Protein AF-A0A494G9W6-F1 (afdb_monomer)

Radius of gyration: 31.21 Å; Cα contacts (8 Å, |Δi|>4): 55; chains: 1; bounding box: 99×34×53 Å

Mean predicted aligned error: 13.08 Å

Organism: Solanum lycopersicum (NCBI:txid4081)

Nearest PDB structures (foldseek):
  7qjn-assembly1_A  TM=2.251E-01  e=8.279E+00  Candidatus Kryptobacter tengchongensis
  8cq7-assembly1_i  TM=1.734E-01  e=9.439E+00  Candida albicans

Foldseek 3Di:
DDDDDDDPVPPPPPPPPPPPPPPVVPDDDPPDCVVVLPAAADDPDADDCVLVVVQCVVFWDQDPVRDTDGPVVCCVVPPPVSVVVVVVSVVPDPRNNHGPVRSD

Solvent-accessible surface area (backbone atoms only — not comparable to full-atom values): 6898 Å² total; per-residue (Å²): 135,85,87,84,83,90,68,79,84,76,65,73,78,77,68,75,80,73,79,78,74,62,71,71,82,73,54,74,76,82,83,64,65,62,73,60,80,68,47,52,36,74,55,84,76,76,85,87,52,64,66,58,54,54,49,46,70,72,32,50,42,79,41,98,87,74,48,78,39,70,44,58,69,60,39,58,74,76,39,45,68,58,53,51,52,51,51,56,55,58,71,69,54,69,63,49,46,30,31,72,82,77,75,112

pLDDT: mean 82.15, std 20.82, range [36.47, 98.62]

Secondary structure (DSSP, 8-state):
-------GGGSSSSSSSSSSSSTTTTSPP---THHHHT------SPP--HHHHHHHHHHEEE-TTS-EEE-HHHHHHHTHHHHHHHHHHHHT--GGGS-GGG--

Structure (mmCIF, N/CA/C/O backbone):
data_AF-A0A494G9W6-F1
#
_entry.id   AF-A0A494G9W6-F1
#
loop_
_atom_site.group_PDB
_atom_site.id
_atom_site.type_symbol
_atom_site.label_atom_id
_atom_site.label_alt_id
_atom_site.label_comp_id
_atom_site.label_asym_id
_atom_site.label_entity_id
_atom_site.label_seq_id
_atom_site.pdbx_PDB_ins_code
_atom_site.Cartn_x
_atom_site.Cartn_y
_atom_site.Cartn_z
_atom_site.occupancy
_atom_site.B_iso_or_equiv
_atom_site.auth_seq_id
_atom_site.auth_comp_id
_atom_site.auth_asym_id
_atom_site.auth_atom_id
_atom_site.pdbx_PDB_model_num
ATOM 1 N N . MET A 1 1 ? 83.830 18.621 34.052 1.00 36.47 1 MET A N 1
ATOM 2 C CA . MET A 1 1 ? 83.570 19.772 33.156 1.00 36.47 1 MET A CA 1
ATOM 3 C C . MET A 1 1 ? 82.598 19.350 32.058 1.00 36.47 1 MET A C 1
ATOM 5 O O . MET A 1 1 ? 82.816 18.308 31.465 1.00 36.47 1 MET A O 1
ATOM 9 N N . LYS A 1 2 ? 81.586 20.198 31.806 1.00 39.66 2 LYS A N 1
ATOM 10 C CA . LYS A 1 2 ? 80.667 20.276 30.645 1.00 39.66 2 LYS A CA 1
ATOM 11 C C . LYS A 1 2 ? 79.582 19.190 30.440 1.00 39.66 2 LYS A C 1
ATOM 13 O O . LYS A 1 2 ? 79.818 18.131 29.880 1.00 39.66 2 LYS A O 1
ATOM 18 N N . HIS A 1 3 ? 78.347 19.563 30.802 1.00 44.81 3 HIS A N 1
ATOM 19 C CA . HIS A 1 3 ? 77.084 19.021 30.272 1.00 44.81 3 HIS A CA 1
ATOM 20 C C . HIS A 1 3 ? 76.892 19.347 28.778 1.00 44.81 3 HIS A C 1
ATOM 22 O O . HIS A 1 3 ? 77.378 20.382 28.313 1.00 44.81 3 HIS A O 1
ATOM 28 N N . PRO A 1 4 ? 76.054 18.564 28.075 1.00 50.72 4 PRO A N 1
ATOM 29 C CA . PRO A 1 4 ? 74.892 19.168 27.400 1.00 50.72 4 PRO A CA 1
ATOM 30 C C . PRO A 1 4 ? 73.628 18.291 27.558 1.00 50.72 4 PRO A C 1
ATOM 32 O O . PRO A 1 4 ? 73.592 17.139 27.151 1.00 50.72 4 PRO A O 1
ATOM 35 N N . ARG A 1 5 ? 72.632 18.709 28.350 1.00 47.94 5 ARG A N 1
ATOM 36 C CA . ARG A 1 5 ? 71.421 19.477 27.969 1.00 47.94 5 ARG A CA 1
ATOM 37 C C . ARG A 1 5 ? 70.587 18.907 26.802 1.00 47.94 5 ARG A C 1
ATOM 39 O O . ARG A 1 5 ? 70.857 19.165 25.638 1.00 47.94 5 ARG A O 1
ATOM 46 N N . SER A 1 6 ? 69.473 18.278 27.198 1.00 52.44 6 SER A N 1
ATOM 47 C CA . SER A 1 6 ? 68.096 18.579 26.762 1.00 52.44 6 SER A CA 1
ATOM 48 C C . SER A 1 6 ? 67.836 18.680 25.252 1.00 52.44 6 SER A C 1
ATOM 50 O O . SER A 1 6 ? 67.795 19.777 24.701 1.00 52.44 6 SER A O 1
ATOM 52 N N . ARG A 1 7 ? 67.523 17.546 24.610 1.00 47.53 7 ARG A N 1
ATOM 53 C CA . ARG A 1 7 ? 66.887 17.510 23.273 1.00 47.53 7 ARG A CA 1
ATOM 54 C C . ARG A 1 7 ? 65.546 16.768 23.225 1.00 47.53 7 ARG A C 1
ATOM 56 O O . ARG A 1 7 ? 64.850 16.837 22.223 1.00 47.53 7 ARG A O 1
ATOM 63 N N . HIS A 1 8 ? 65.129 16.113 24.308 1.00 40.16 8 HIS A N 1
ATOM 64 C CA . HIS A 1 8 ? 63.944 15.244 24.276 1.00 40.16 8 HIS A CA 1
ATOM 65 C C . HIS A 1 8 ? 62.600 15.986 24.314 1.00 40.16 8 HIS A C 1
ATOM 67 O O . HIS A 1 8 ? 61.573 15.384 24.027 1.00 40.16 8 HIS A O 1
ATOM 73 N N . LYS A 1 9 ? 62.583 17.290 24.629 1.00 46.56 9 LYS A N 1
ATOM 74 C CA . LYS A 1 9 ? 61.332 18.066 24.696 1.00 46.56 9 LYS A CA 1
ATOM 75 C C . LYS A 1 9 ? 60.845 18.595 23.340 1.00 46.56 9 LYS A C 1
ATOM 77 O O . LYS A 1 9 ? 59.725 19.083 23.273 1.00 46.56 9 LYS A O 1
ATOM 82 N N . LEU A 1 10 ? 61.645 18.485 22.273 1.00 40.34 10 LEU A N 1
ATOM 83 C CA . LEU A 1 10 ? 61.312 19.047 20.955 1.00 40.34 10 LEU A CA 1
ATOM 84 C C . LEU A 1 10 ? 60.831 18.013 19.921 1.00 40.34 10 LEU A C 1
ATOM 86 O O . LEU A 1 10 ? 60.662 18.362 18.763 1.00 40.34 10 LEU A O 1
ATOM 90 N N . ASN A 1 11 ? 60.592 16.758 20.310 1.00 37.38 11 ASN A N 1
ATOM 91 C CA . ASN A 1 11 ? 60.057 15.747 19.383 1.00 37.38 11 ASN A CA 1
ATOM 92 C C . ASN A 1 11 ? 58.567 15.447 19.611 1.00 37.38 11 ASN A C 1
ATOM 94 O O . ASN A 1 11 ? 57.989 14.645 18.886 1.00 37.38 11 ASN A O 1
ATOM 98 N N . LEU A 1 12 ? 57.927 16.096 20.592 1.00 46.00 12 LEU A N 1
ATOM 99 C CA . LEU A 1 12 ? 56.535 15.808 20.956 1.00 46.00 12 LEU A CA 1
ATOM 100 C C . LEU A 1 12 ? 55.498 16.649 20.190 1.00 46.00 12 LEU A C 1
ATOM 102 O O . LEU A 1 12 ? 54.306 16.406 20.323 1.00 46.00 12 LEU A O 1
ATOM 106 N N . ALA A 1 13 ? 55.920 17.625 19.381 1.00 45.44 13 ALA A N 1
ATOM 107 C CA . ALA A 1 13 ? 54.992 18.506 18.663 1.00 45.44 13 ALA A CA 1
ATOM 108 C C . ALA A 1 13 ? 54.707 18.081 17.208 1.00 45.44 13 ALA A C 1
ATOM 110 O O . ALA A 1 13 ? 53.772 18.598 16.607 1.00 45.44 13 ALA A O 1
ATOM 111 N N . LEU A 1 14 ? 55.468 17.137 16.637 1.00 47.06 14 LEU A N 1
ATOM 112 C CA . LEU A 1 14 ? 55.342 16.744 15.222 1.00 47.06 14 LEU A CA 1
ATOM 113 C C . LEU A 1 14 ? 54.821 15.312 15.009 1.00 47.06 14 LEU A C 1
ATOM 115 O O . LEU A 1 14 ? 54.838 14.812 13.891 1.00 47.06 14 LEU A O 1
ATOM 119 N N . ALA A 1 15 ? 54.360 14.636 16.062 1.00 45.59 15 ALA A N 1
ATOM 120 C CA . ALA A 1 15 ? 53.728 13.317 15.942 1.00 45.59 15 ALA A CA 1
ATOM 121 C C . ALA A 1 15 ? 52.191 13.397 15.875 1.00 45.59 15 ALA A C 1
ATOM 123 O O . ALA A 1 15 ? 51.537 12.435 15.484 1.00 45.59 15 ALA A O 1
ATOM 124 N N . THR A 1 16 ? 51.599 14.543 16.221 1.00 46.19 16 THR A N 1
ATOM 125 C CA . THR A 1 16 ? 50.144 14.661 16.423 1.00 46.19 16 THR A CA 1
ATOM 126 C C . THR A 1 16 ? 49.373 15.102 15.173 1.00 46.19 16 THR A C 1
ATOM 128 O O . THR A 1 16 ? 48.154 14.996 15.151 1.00 46.19 16 THR A O 1
ATOM 131 N N . ALA A 1 17 ? 50.049 15.571 14.118 1.00 47.41 17 ALA A N 1
ATOM 132 C CA . ALA A 1 17 ? 49.388 16.126 12.927 1.00 47.41 17 ALA A CA 1
ATOM 133 C C . ALA A 1 17 ? 49.203 15.132 11.761 1.00 47.41 17 ALA A C 1
ATOM 135 O O . ALA A 1 17 ? 48.517 15.452 10.797 1.00 47.41 17 ALA A O 1
ATOM 136 N N . VAL A 1 18 ? 49.793 13.932 11.821 1.00 49.78 18 VAL A N 1
ATOM 137 C CA . VAL A 1 18 ? 49.793 12.982 10.686 1.00 49.78 18 VAL A CA 1
ATOM 138 C C . VAL A 1 18 ? 48.701 11.905 10.806 1.00 49.78 18 VAL A C 1
ATOM 140 O O . VAL A 1 18 ? 48.353 11.267 9.817 1.00 49.78 18 VAL A O 1
ATOM 143 N N . LEU A 1 19 ? 48.094 11.718 11.984 1.00 49.50 19 LEU A N 1
ATOM 144 C CA . LEU A 1 19 ? 47.220 10.563 12.241 1.00 49.50 19 LEU A CA 1
ATOM 145 C C . LEU A 1 19 ? 45.725 10.773 11.923 1.00 49.50 19 LEU A C 1
ATOM 147 O O . LEU A 1 19 ? 44.941 9.848 12.102 1.00 49.50 19 LEU A O 1
ATOM 151 N N . THR A 1 20 ? 45.291 11.944 11.450 1.00 52.91 20 THR A N 1
ATOM 152 C CA . THR A 1 20 ? 43.850 12.221 11.260 1.00 52.91 20 THR A CA 1
ATOM 153 C C . THR A 1 20 ? 43.370 12.247 9.806 1.00 52.91 20 THR A C 1
ATOM 155 O O . THR A 1 20 ? 42.162 12.231 9.591 1.00 52.91 20 THR A O 1
ATOM 158 N N . LEU A 1 21 ? 44.256 12.232 8.800 1.00 53.28 21 LEU A N 1
ATOM 159 C CA . LEU A 1 21 ? 43.854 12.353 7.383 1.00 53.28 21 LEU A CA 1
ATOM 160 C C . LEU A 1 21 ? 43.710 11.031 6.606 1.00 53.28 21 LEU A C 1
ATOM 162 O O . LEU A 1 21 ? 43.232 11.047 5.476 1.00 53.28 21 LEU A O 1
ATOM 166 N N . ILE A 1 22 ? 44.086 9.884 7.175 1.00 55.66 22 ILE A N 1
ATOM 167 C CA . ILE A 1 22 ? 44.126 8.617 6.422 1.00 55.66 22 ILE A CA 1
ATOM 168 C C . ILE A 1 22 ? 42.765 7.890 6.256 1.00 55.66 22 ILE A C 1
ATOM 170 O O . ILE A 1 22 ? 42.618 7.196 5.249 1.00 55.66 22 ILE A O 1
ATOM 174 N N . PRO A 1 23 ? 41.727 8.013 7.116 1.00 57.25 23 PRO A N 1
ATOM 175 C CA . PRO A 1 23 ? 40.574 7.113 6.990 1.00 57.25 23 PRO A CA 1
ATOM 176 C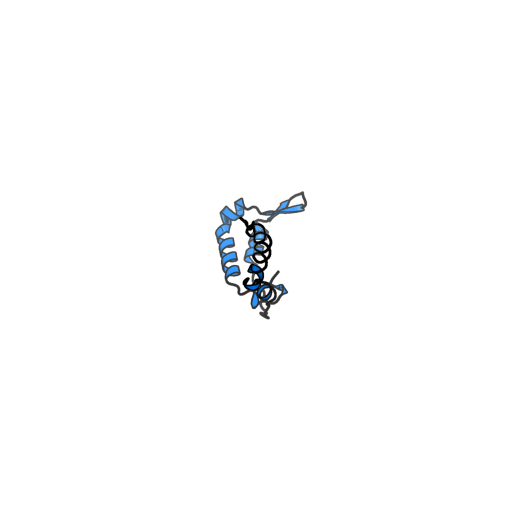 C . PRO A 1 23 ? 39.680 7.391 5.765 1.00 57.25 23 PRO A C 1
ATOM 178 O O . PRO A 1 23 ? 38.909 6.518 5.379 1.00 57.25 23 PRO A O 1
ATOM 181 N N . ALA A 1 24 ? 39.789 8.558 5.118 1.00 59.59 24 ALA A N 1
ATOM 182 C CA . ALA A 1 24 ? 38.938 8.915 3.977 1.00 59.59 24 ALA A CA 1
ATOM 183 C C . ALA A 1 24 ? 39.333 8.221 2.657 1.00 59.59 24 ALA A C 1
ATOM 185 O O . ALA A 1 24 ? 38.477 8.011 1.805 1.00 59.59 24 ALA A O 1
ATOM 186 N N . ALA A 1 25 ? 40.604 7.838 2.484 1.00 63.62 25 ALA A N 1
ATOM 187 C CA . ALA A 1 25 ? 41.086 7.224 1.240 1.00 63.62 25 ALA A CA 1
ATOM 188 C C . ALA A 1 25 ? 40.765 5.720 1.131 1.00 63.62 25 ALA A C 1
ATOM 190 O O . ALA A 1 25 ? 40.847 5.153 0.045 1.00 63.62 25 ALA A O 1
ATOM 191 N N . CYS A 1 26 ? 40.396 5.081 2.247 1.00 68.06 26 CYS A N 1
ATOM 192 C CA . CYS A 1 26 ? 40.081 3.650 2.319 1.00 68.06 26 CYS A CA 1
ATOM 193 C C . CYS A 1 26 ? 38.582 3.368 2.514 1.00 68.06 26 CYS A C 1
ATOM 195 O O . CYS A 1 26 ? 38.198 2.207 2.657 1.00 68.06 26 CYS A O 1
ATOM 197 N N . ALA A 1 27 ? 37.734 4.401 2.552 1.00 69.81 27 ALA A N 1
ATOM 198 C CA . ALA A 1 27 ? 36.293 4.210 2.603 1.00 69.81 27 ALA A CA 1
ATOM 199 C C . ALA A 1 27 ? 35.805 3.755 1.215 1.00 69.81 27 ALA A C 1
ATOM 201 O O . ALA A 1 27 ? 36.071 4.454 0.232 1.00 69.81 27 ALA A O 1
ATOM 202 N N . PRO A 1 28 ? 35.110 2.608 1.093 1.00 71.00 28 PRO A N 1
ATOM 203 C CA . PRO A 1 28 ? 34.445 2.269 -0.158 1.00 71.00 28 PRO A CA 1
ATOM 204 C C . PRO A 1 28 ? 33.490 3.407 -0.524 1.00 71.00 28 PRO A C 1
ATOM 206 O O . PRO A 1 28 ? 32.869 4.007 0.358 1.00 71.00 28 PRO A O 1
ATOM 209 N N . THR A 1 29 ? 33.375 3.722 -1.817 1.00 71.94 29 THR A N 1
ATOM 210 C CA . THR A 1 29 ? 32.346 4.654 -2.285 1.00 71.94 29 THR A CA 1
ATOM 211 C C . THR A 1 29 ? 31.011 4.169 -1.737 1.00 71.94 29 THR A C 1
ATOM 213 O O . THR A 1 29 ? 30.676 2.998 -1.919 1.00 71.94 29 THR A O 1
ATOM 216 N N . ALA A 1 30 ? 30.288 5.034 -1.021 1.00 71.69 30 ALA A N 1
ATOM 217 C CA . ALA A 1 30 ? 28.969 4.689 -0.518 1.00 71.69 30 ALA A CA 1
ATOM 218 C C . ALA A 1 30 ? 28.123 4.254 -1.717 1.00 71.69 30 ALA A C 1
ATOM 220 O O . ALA A 1 30 ? 27.819 5.059 -2.596 1.00 71.69 30 ALA A O 1
ATOM 221 N N . GLN A 1 31 ? 27.825 2.960 -1.791 1.00 69.31 31 GLN A N 1
ATOM 222 C CA . GLN A 1 31 ? 26.955 2.427 -2.817 1.00 69.31 31 GLN A CA 1
ATOM 223 C C . GLN A 1 31 ? 25.545 2.726 -2.342 1.00 69.31 31 GLN A C 1
ATOM 225 O O . GLN A 1 31 ? 24.989 2.035 -1.491 1.00 69.31 31 GLN A O 1
ATOM 230 N N . THR A 1 32 ? 25.036 3.865 -2.785 1.00 72.31 32 THR A N 1
ATOM 231 C CA . THR A 1 32 ? 23.699 4.296 -2.435 1.00 72.31 32 THR A CA 1
ATOM 232 C C . THR A 1 32 ? 22.701 3.594 -3.357 1.00 72.31 32 THR A C 1
ATOM 234 O O . THR A 1 32 ? 23.037 3.178 -4.472 1.00 72.31 32 THR A O 1
ATOM 237 N N . ALA A 1 33 ? 21.477 3.382 -2.877 1.00 75.69 33 ALA A N 1
ATOM 238 C CA . ALA A 1 33 ? 20.471 2.650 -3.639 1.00 75.69 33 ALA A CA 1
ATOM 239 C C . ALA A 1 33 ? 19.970 3.460 -4.857 1.00 75.69 33 ALA A C 1
ATOM 241 O O . ALA A 1 33 ? 19.175 2.964 -5.645 1.00 75.69 33 ALA A O 1
ATOM 242 N N . GLU A 1 34 ? 20.413 4.704 -5.035 1.00 79.06 34 GLU A N 1
ATOM 243 C CA . GLU A 1 34 ? 19.935 5.681 -6.015 1.00 79.06 34 GLU A CA 1
ATOM 244 C C . GLU A 1 34 ? 19.902 5.135 -7.447 1.00 79.06 34 GLU A C 1
ATOM 246 O O . GLU A 1 34 ? 18.969 5.432 -8.196 1.00 79.06 34 GLU A O 1
ATOM 251 N N . ALA A 1 35 ? 20.874 4.300 -7.827 1.00 81.19 35 ALA A N 1
ATOM 252 C CA . ALA A 1 35 ? 20.889 3.644 -9.135 1.00 81.19 35 ALA A CA 1
ATOM 253 C C . ALA A 1 35 ? 19.743 2.625 -9.315 1.00 81.19 35 ALA A C 1
ATOM 255 O O . ALA A 1 35 ? 1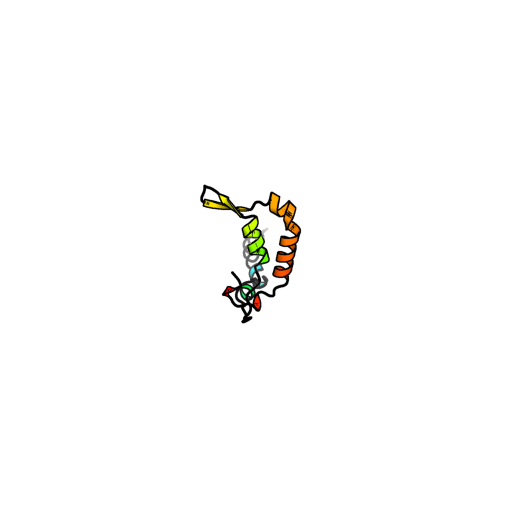9.289 2.395 -10.435 1.00 81.19 35 ALA A O 1
ATOM 256 N N . GLU A 1 36 ? 19.265 2.013 -8.232 1.00 80.75 36 GLU A N 1
ATOM 257 C CA . GLU A 1 36 ? 18.108 1.112 -8.226 1.00 80.75 36 GLU A CA 1
ATOM 258 C C . GLU A 1 36 ? 16.789 1.893 -8.161 1.00 80.75 36 GLU A C 1
ATOM 260 O O . GLU A 1 36 ? 15.895 1.624 -8.957 1.00 80.75 36 GLU A O 1
ATOM 265 N N . TRP A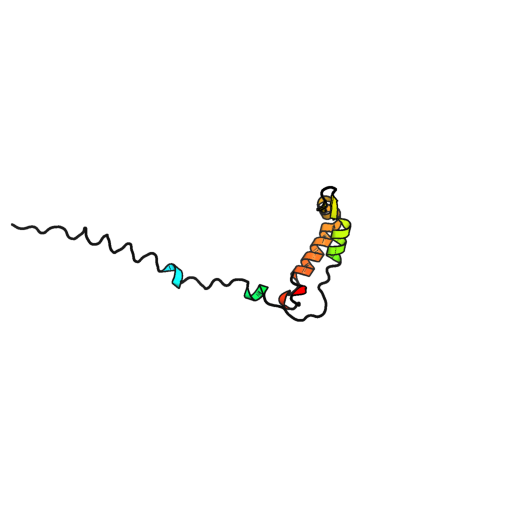 1 37 ? 16.696 2.939 -7.328 1.00 81.81 37 TRP A N 1
ATOM 266 C CA . TRP A 1 37 ? 15.503 3.807 -7.209 1.00 81.81 37 TRP A CA 1
ATOM 267 C C . TRP A 1 37 ? 15.195 4.642 -8.467 1.00 81.81 37 TRP A C 1
ATOM 269 O O . TRP A 1 37 ? 14.143 5.280 -8.579 1.00 81.81 37 TRP A O 1
ATOM 279 N N . THR A 1 38 ? 16.125 4.695 -9.419 1.00 88.00 38 THR A N 1
ATOM 280 C CA . THR A 1 38 ? 15.954 5.384 -10.708 1.00 88.00 38 THR A CA 1
ATOM 281 C C . THR A 1 38 ? 15.664 4.428 -11.863 1.00 88.00 38 THR A C 1
ATOM 283 O O . THR A 1 38 ? 15.263 4.886 -12.935 1.00 88.00 38 THR A O 1
ATOM 286 N N . ARG A 1 39 ? 15.802 3.111 -11.659 1.00 92.69 39 ARG A N 1
ATOM 287 C CA . ARG A 1 39 ? 15.554 2.109 -12.697 1.00 92.69 39 ARG A CA 1
ATOM 288 C C . ARG A 1 39 ? 14.056 1.918 -12.911 1.00 92.69 39 ARG A C 1
ATOM 290 O O . ARG A 1 39 ? 13.312 1.722 -11.959 1.00 92.69 39 ARG A O 1
ATOM 297 N N . SER A 1 40 ? 13.632 1.933 -14.169 1.00 95.19 40 SER A N 1
ATOM 298 C CA . SER A 1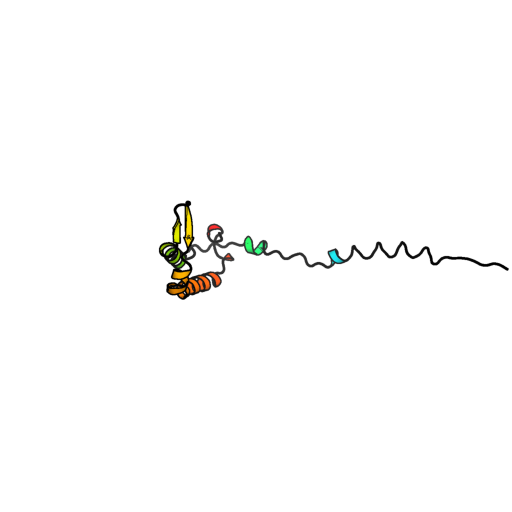 40 ? 12.260 1.623 -14.578 1.00 95.19 40 SER A CA 1
ATOM 299 C C . SER A 1 40 ? 12.269 0.875 -15.906 1.00 95.19 40 SER A C 1
ATOM 301 O O . SER A 1 40 ? 13.222 0.996 -16.683 1.00 95.19 40 SER A O 1
ATOM 303 N N . GLY A 1 41 ? 11.220 0.093 -16.138 1.00 95.56 41 GLY A N 1
ATOM 304 C CA . GLY A 1 41 ? 11.020 -0.688 -17.350 1.00 95.56 41 GLY A CA 1
ATOM 305 C C . GLY A 1 41 ? 9.784 -0.230 -18.117 1.00 95.56 41 GLY A C 1
ATOM 306 O O . GLY A 1 41 ? 9.368 0.925 -18.028 1.00 95.56 41 GLY A O 1
ATOM 307 N N . ASN A 1 42 ? 9.222 -1.131 -18.919 1.00 96.50 42 ASN A N 1
ATOM 308 C CA . ASN A 1 42 ? 8.152 -0.828 -19.870 1.00 96.50 42 ASN A CA 1
ATOM 309 C C . ASN A 1 42 ? 7.020 -1.867 -19.871 1.00 96.50 42 ASN A C 1
ATOM 311 O O . ASN A 1 42 ? 6.305 -1.977 -20.869 1.00 96.50 42 ASN A O 1
ATOM 315 N N . PHE A 1 43 ? 6.861 -2.636 -18.788 1.00 96.81 43 PHE A N 1
ATOM 316 C CA . PHE A 1 43 ? 5.699 -3.513 -18.641 1.00 96.81 43 PHE A CA 1
ATOM 317 C C . PHE A 1 43 ? 4.409 -2.705 -18.817 1.00 96.81 43 PHE A C 1
ATOM 319 O O . PHE A 1 43 ? 4.239 -1.646 -18.219 1.00 96.81 43 PHE A O 1
ATOM 326 N N . ALA A 1 44 ? 3.536 -3.194 -19.700 1.00 92.56 44 ALA A N 1
ATOM 327 C CA . ALA A 1 44 ? 2.313 -2.492 -20.081 1.00 92.56 44 ALA A CA 1
ATOM 328 C C . ALA A 1 44 ? 1.166 -2.725 -19.089 1.00 92.56 44 ALA A C 1
ATOM 330 O O . ALA A 1 44 ? 0.299 -1.867 -18.945 1.00 92.56 44 ALA A O 1
ATOM 331 N N . GLU A 1 45 ? 1.161 -3.882 -18.425 1.00 94.00 45 GLU A N 1
ATOM 332 C CA . GLU A 1 45 ? 0.132 -4.229 -17.450 1.00 94.00 45 GLU A CA 1
ATOM 333 C C . GLU A 1 45 ? 0.425 -3.551 -16.103 1.00 94.00 45 GLU A C 1
ATOM 335 O O . GLU A 1 45 ? 1.549 -3.673 -15.601 1.00 94.00 45 GLU A O 1
ATOM 340 N N . PRO A 1 46 ? -0.558 -2.854 -15.507 1.00 94.50 46 PRO A N 1
ATOM 341 C CA . PRO A 1 46 ? -0.395 -2.214 -14.208 1.00 94.50 46 PRO A CA 1
ATOM 342 C C . PRO A 1 46 ? -0.341 -3.248 -13.081 1.00 94.50 46 PRO A C 1
ATOM 344 O O . PRO A 1 46 ? -0.824 -4.380 -13.211 1.00 94.50 46 PRO A O 1
ATOM 347 N N . ILE A 1 47 ? 0.206 -2.845 -11.936 1.00 96.06 47 ILE A N 1
ATOM 348 C CA . ILE A 1 47 ? 0.226 -3.691 -10.746 1.00 96.06 47 ILE A CA 1
ATOM 349 C C . ILE A 1 47 ? -1.205 -3.836 -10.203 1.00 96.06 47 ILE A C 1
ATOM 351 O O . ILE A 1 47 ? -1.931 -2.865 -9.989 1.00 96.06 47 ILE A O 1
ATOM 355 N N . ASP A 1 48 ? -1.639 -5.076 -9.958 1.00 94.94 48 ASP A N 1
ATOM 356 C CA . ASP A 1 48 ? -2.979 -5.346 -9.430 1.00 94.94 48 ASP A CA 1
ATOM 357 C C . ASP A 1 48 ? -3.076 -5.033 -7.926 1.00 94.94 48 ASP A C 1
ATOM 359 O O . ASP A 1 48 ? -2.703 -5.839 -7.066 1.00 94.94 48 ASP A O 1
ATOM 363 N N . HIS A 1 49 ? -3.652 -3.873 -7.609 1.00 97.00 49 HIS A N 1
ATOM 364 C CA . HIS A 1 49 ? -3.898 -3.418 -6.240 1.00 97.00 49 HIS A CA 1
ATOM 365 C C . HIS A 1 49 ? -5.311 -3.712 -5.709 1.00 97.00 49 HIS A C 1
ATOM 367 O O . HIS A 1 49 ? -5.634 -3.330 -4.582 1.00 97.00 49 HIS A O 1
ATOM 373 N N . ARG A 1 50 ? -6.154 -4.471 -6.427 1.00 97.69 50 ARG A N 1
ATOM 374 C CA . ARG A 1 50 ? -7.573 -4.667 -6.050 1.00 97.69 50 ARG A CA 1
ATOM 375 C C . ARG A 1 50 ? -7.772 -5.252 -4.649 1.00 97.69 50 ARG A C 1
ATOM 377 O O . ARG A 1 50 ? -8.758 -4.944 -3.981 1.00 97.69 50 ARG A O 1
ATOM 384 N N . ILE A 1 51 ? -6.853 -6.105 -4.180 1.00 98.06 51 ILE A N 1
ATOM 385 C CA . ILE A 1 51 ? -6.914 -6.657 -2.813 1.00 98.06 51 ILE A CA 1
ATOM 386 C C . ILE A 1 51 ? -6.737 -5.543 -1.776 1.00 98.06 51 ILE A C 1
ATOM 388 O O . ILE A 1 51 ? -7.466 -5.504 -0.785 1.00 98.06 51 ILE A O 1
ATOM 392 N N . TRP A 1 52 ? -5.779 -4.646 -2.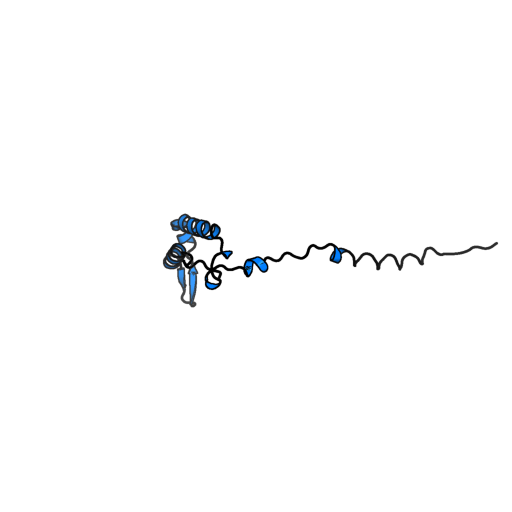002 1.00 97.94 52 TRP A N 1
ATOM 393 C CA . TRP A 1 52 ? -5.524 -3.509 -1.127 1.00 97.94 52 TRP A CA 1
ATOM 394 C C . TRP A 1 52 ? -6.706 -2.541 -1.113 1.00 97.94 52 TRP A C 1
ATOM 396 O O . TRP A 1 52 ? -7.195 -2.204 -0.034 1.00 97.94 52 TRP A O 1
ATOM 406 N N . ASP A 1 53 ? -7.252 -2.208 -2.281 1.00 98.12 53 ASP A N 1
ATOM 407 C CA . ASP A 1 53 ? -8.431 -1.342 -2.399 1.00 98.12 53 ASP A CA 1
ATOM 408 C C . ASP A 1 53 ? -9.646 -1.919 -1.665 1.00 98.12 53 ASP A C 1
ATOM 410 O O . ASP A 1 53 ? -10.372 -1.204 -0.967 1.00 98.12 53 ASP A O 1
ATOM 414 N N . GLY A 1 54 ? -9.846 -3.236 -1.758 1.00 98.44 54 GLY A N 1
ATOM 415 C CA . GLY A 1 54 ? -10.899 -3.936 -1.028 1.00 98.44 54 GLY A CA 1
ATOM 416 C C . GLY A 1 54 ? -10.721 -3.858 0.491 1.00 98.44 54 GLY A C 1
ATOM 417 O O . GLY A 1 54 ? -11.694 -3.639 1.219 1.00 98.44 54 GLY A O 1
ATOM 418 N N . LEU A 1 55 ? -9.483 -3.990 0.983 1.00 98.50 55 LEU A N 1
ATOM 419 C CA . LEU A 1 55 ? -9.170 -3.827 2.406 1.00 98.50 55 LEU A CA 1
ATOM 420 C C . LEU A 1 55 ? -9.410 -2.386 2.866 1.00 98.50 55 LEU A C 1
ATOM 422 O O . LEU A 1 55 ? -10.033 -2.182 3.910 1.00 98.50 55 LEU A O 1
ATOM 426 N N . LEU A 1 56 ? -8.973 -1.391 2.091 1.00 98.19 56 LEU A N 1
ATOM 427 C CA . LEU A 1 56 ? -9.182 0.018 2.419 1.00 98.19 56 LEU A CA 1
ATOM 428 C C . LEU A 1 56 ? -10.666 0.377 2.446 1.00 98.19 56 LEU A C 1
ATOM 430 O O . LEU A 1 56 ? -11.129 0.964 3.420 1.00 98.19 56 LEU A O 1
ATOM 434 N N . THR A 1 57 ? -11.429 -0.063 1.447 1.00 98.31 57 THR A N 1
ATOM 435 C CA . THR A 1 57 ? -12.884 0.143 1.386 1.00 98.31 57 THR A CA 1
ATOM 436 C C . THR A 1 57 ? -13.591 -0.400 2.630 1.00 98.31 57 THR A C 1
ATOM 438 O O . THR A 1 57 ? -14.550 0.193 3.117 1.00 98.31 57 THR A O 1
ATOM 441 N N . ARG A 1 58 ? -13.126 -1.536 3.162 1.00 98.38 58 ARG A N 1
ATOM 442 C CA . ARG A 1 58 ? -13.752 -2.202 4.310 1.00 98.38 58 ARG A CA 1
ATOM 443 C C . ARG A 1 58 ? -13.336 -1.616 5.657 1.00 98.38 58 ARG A C 1
ATOM 445 O O . ARG A 1 58 ? -14.145 -1.596 6.584 1.00 98.38 58 ARG A O 1
ATOM 452 N N . TYR A 1 59 ? -12.074 -1.218 5.793 1.00 98.56 59 TYR A N 1
ATOM 453 C CA . TYR A 1 59 ? -11.477 -0.920 7.096 1.00 98.56 59 TYR A CA 1
ATOM 454 C C . TYR A 1 59 ? -11.131 0.547 7.317 1.00 98.56 59 TYR A C 1
ATOM 456 O O . TYR A 1 59 ? -10.873 0.918 8.463 1.00 98.56 59 TYR A O 1
ATOM 464 N N . VAL A 1 60 ? -11.152 1.392 6.286 1.00 98.38 60 VAL A N 1
ATOM 465 C CA . VAL A 1 60 ? -11.018 2.839 6.463 1.00 98.38 60 VAL A CA 1
ATOM 466 C C . VAL A 1 60 ? -12.344 3.424 6.940 1.00 98.38 60 VAL A C 1
ATOM 468 O O . VAL A 1 60 ? -13.394 3.245 6.331 1.00 98.38 60 VAL A O 1
ATOM 471 N N . LYS A 1 61 ? -12.275 4.158 8.045 1.00 97.62 61 LYS A N 1
ATOM 472 C CA . LYS A 1 61 ? -13.362 4.905 8.662 1.00 97.62 61 LYS A CA 1
ATOM 473 C C . LYS A 1 61 ? -13.026 6.394 8.593 1.00 97.62 61 LYS A C 1
ATOM 475 O O . LYS A 1 61 ? -12.087 6.827 9.272 1.00 97.62 61 LYS A O 1
ATOM 480 N N . PRO A 1 62 ? -13.763 7.176 7.793 1.00 96.31 62 PRO A N 1
ATOM 481 C CA . PRO A 1 62 ? -13.699 8.627 7.862 1.00 96.31 62 PRO A CA 1
ATOM 482 C C . PRO A 1 62 ? -14.081 9.103 9.267 1.00 96.31 62 PRO A C 1
ATOM 484 O O . PRO A 1 62 ? -14.973 8.539 9.904 1.00 96.31 62 PRO A O 1
ATOM 487 N N . SER A 1 63 ? -13.403 10.135 9.752 1.00 94.75 63 SER A N 1
ATOM 488 C CA . SER A 1 63 ? -13.659 10.753 11.052 1.00 94.75 63 SER A CA 1
ATOM 489 C C . SER A 1 63 ? -14.089 12.212 10.871 1.00 94.75 63 SER A C 1
ATOM 491 O O . SER A 1 63 ? -13.809 12.835 9.848 1.00 94.75 63 SER A O 1
ATOM 493 N N . ALA A 1 64 ? -14.804 12.758 11.859 1.00 95.12 64 ALA A N 1
ATOM 494 C CA . ALA A 1 64 ? -15.368 14.113 11.805 1.00 95.12 64 ALA A CA 1
ATOM 495 C C . ALA A 1 64 ? -14.299 15.222 11.741 1.00 95.12 64 ALA A C 1
ATOM 497 O O . ALA A 1 64 ? -14.587 16.336 11.319 1.00 95.12 64 ALA A O 1
ATOM 498 N N . ASP A 1 65 ? -13.063 14.903 12.126 1.00 96.75 65 ASP A N 1
ATOM 499 C CA . ASP A 1 65 ? -11.873 15.750 11.983 1.00 96.75 65 ASP A CA 1
ATOM 500 C C . ASP A 1 65 ? -11.271 15.722 10.562 1.00 96.75 65 ASP A C 1
AT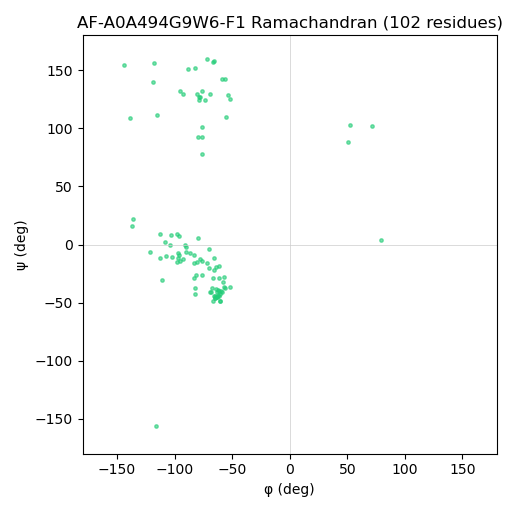OM 502 O O . ASP A 1 65 ? -10.212 16.300 10.331 1.00 96.75 65 ASP A O 1
ATOM 506 N N . GLY A 1 66 ? -11.924 15.049 9.608 1.00 96.38 66 GLY A N 1
ATOM 507 C CA . GLY A 1 66 ? -11.480 14.943 8.217 1.00 96.38 66 GLY A CA 1
ATOM 508 C C . GLY A 1 66 ? -10.374 13.909 7.987 1.00 96.38 66 GLY A C 1
ATOM 509 O O . GLY A 1 66 ? -9.884 13.783 6.867 1.00 96.38 66 GLY A O 1
ATOM 510 N N . VAL A 1 67 ? -9.978 13.154 9.018 1.00 97.38 67 VAL A N 1
ATOM 511 C CA . VAL A 1 67 ? -8.918 12.143 8.918 1.00 97.38 67 VAL A CA 1
ATOM 512 C C . VAL A 1 67 ? -9.513 10.761 8.659 1.00 97.38 67 VAL A C 1
ATOM 514 O O . VAL A 1 67 ? -10.411 10.300 9.363 1.00 97.38 67 VAL A O 1
ATOM 517 N N . ASN A 1 68 ? -8.956 10.046 7.687 1.00 97.75 68 ASN A N 1
ATOM 518 C CA . ASN A 1 68 ? -9.249 8.632 7.474 1.00 97.75 68 ASN A CA 1
ATOM 519 C C . ASN A 1 68 ? -8.480 7.770 8.483 1.00 97.75 68 ASN A C 1
ATOM 521 O O . ASN A 1 68 ? -7.260 7.875 8.604 1.00 97.75 68 ASN A O 1
ATOM 525 N N . ARG A 1 69 ? -9.186 6.896 9.207 1.00 97.50 69 ARG A N 1
ATOM 526 C CA . ARG A 1 69 ? -8.603 6.004 10.222 1.00 97.50 69 ARG A CA 1
ATOM 527 C C . ARG A 1 69 ? -8.838 4.553 9.842 1.00 97.50 69 ARG A C 1
ATOM 529 O O . ARG A 1 69 ? -9.921 4.208 9.401 1.00 97.50 69 ARG A O 1
ATOM 536 N N . VAL A 1 70 ? -7.856 3.685 10.046 1.00 98.00 70 VAL A N 1
ATOM 537 C CA . VAL A 1 70 ? -8.011 2.250 9.771 1.00 98.00 70 VAL A CA 1
ATOM 538 C C . VAL A 1 70 ? -8.466 1.524 11.037 1.00 98.00 70 VAL A C 1
ATOM 540 O O . VAL A 1 70 ? -7.844 1.656 12.092 1.00 98.00 70 VAL A O 1
ATOM 543 N N . ASP A 1 71 ? -9.523 0.719 10.941 1.00 98.31 71 ASP A N 1
ATOM 544 C CA . ASP A 1 71 ? -9.940 -0.201 12.003 1.00 98.31 71 ASP A CA 1
ATOM 545 C C . ASP A 1 71 ? -9.031 -1.438 12.037 1.00 98.31 71 ASP A C 1
ATOM 547 O O . ASP A 1 71 ? -9.370 -2.527 11.564 1.00 98.31 71 ASP A O 1
ATOM 551 N N . TYR A 1 72 ? -7.837 -1.260 12.605 1.00 97.88 72 TYR A N 1
ATOM 552 C CA . TYR A 1 72 ? -6.844 -2.326 12.721 1.00 97.88 72 TYR A CA 1
ATOM 553 C C . TYR A 1 72 ? -7.325 -3.513 13.557 1.00 97.88 72 TYR A C 1
ATOM 555 O O . TYR A 1 72 ? -6.888 -4.637 13.314 1.00 97.88 72 TYR A O 1
ATOM 563 N N . ALA A 1 73 ? -8.216 -3.296 14.529 1.00 98.38 73 ALA A N 1
ATOM 564 C CA . ALA A 1 73 ? -8.748 -4.378 15.347 1.00 98.38 73 ALA A CA 1
ATOM 565 C C . ALA A 1 73 ? -9.609 -5.322 14.496 1.00 98.38 73 ALA A C 1
ATOM 567 O O . ALA A 1 73 ? -9.394 -6.538 14.509 1.00 98.38 73 ALA A O 1
ATOM 568 N N . ALA A 1 74 ? -10.529 -4.765 13.703 1.00 98.44 74 ALA A N 1
ATOM 569 C CA . ALA A 1 74 ? -11.361 -5.544 12.794 1.00 98.44 74 ALA A CA 1
ATOM 570 C C . ALA A 1 74 ? -10.549 -6.160 11.645 1.00 98.44 74 ALA A C 1
ATOM 572 O O . ALA A 1 74 ? -10.765 -7.330 11.321 1.00 98.44 74 ALA A O 1
ATOM 573 N N . LEU A 1 75 ? -9.588 -5.425 11.073 1.00 98.50 75 LEU A N 1
ATOM 574 C CA . LEU A 1 75 ? -8.701 -5.945 10.027 1.00 98.50 75 LEU A CA 1
ATOM 575 C C . LEU A 1 75 ? -7.888 -7.135 10.544 1.00 98.50 75 LEU A C 1
ATOM 577 O O . LEU A 1 75 ? -7.868 -8.193 9.919 1.00 98.50 75 LEU A O 1
ATOM 581 N N . LYS A 1 76 ? -7.261 -7.000 11.718 1.00 98.31 76 LYS A N 1
ATOM 582 C CA . LYS A 1 76 ? -6.450 -8.066 12.320 1.00 98.31 76 LYS A CA 1
ATOM 583 C C . LYS A 1 76 ? -7.280 -9.313 12.616 1.00 98.31 76 LYS A C 1
ATOM 585 O O . LYS A 1 76 ? -6.793 -10.422 12.420 1.00 98.31 76 LYS A O 1
ATOM 590 N N . LYS A 1 77 ? -8.513 -9.133 13.096 1.00 98.56 77 LYS A N 1
ATOM 591 C CA . LYS A 1 77 ? -9.407 -10.241 13.442 1.00 98.56 77 LYS A CA 1
ATOM 592 C C . LYS A 1 77 ? -9.896 -11.003 12.210 1.00 98.56 77 LYS A C 1
ATOM 594 O O . LYS A 1 77 ? -9.978 -12.224 12.264 1.00 98.56 77 LYS A O 1
ATOM 599 N N . ASN A 1 78 ? -10.234 -10.292 11.136 1.00 98.56 78 ASN A N 1
ATOM 600 C CA . ASN A 1 78 ? -11.030 -10.865 10.050 1.00 98.56 78 ASN A CA 1
ATOM 601 C C . ASN A 1 78 ? -10.252 -11.058 8.739 1.00 98.56 78 ASN A C 1
ATOM 603 O O . ASN A 1 78 ? -10.555 -11.985 8.000 1.00 98.56 78 ASN A O 1
ATOM 607 N N . ASP A 1 79 ? -9.250 -10.224 8.451 1.00 98.62 79 ASP A N 1
ATOM 608 C CA . ASP A 1 79 ? -8.634 -10.137 7.117 1.00 98.62 79 ASP A CA 1
ATOM 609 C C . ASP A 1 79 ? -7.092 -10.058 7.150 1.00 98.62 79 ASP A C 1
ATOM 611 O O . ASP A 1 79 ? -6.439 -9.766 6.146 1.00 98.62 79 ASP A O 1
ATOM 615 N N . ALA A 1 80 ? -6.465 -10.398 8.282 1.00 98.38 80 ALA A N 1
ATOM 616 C CA . ALA A 1 80 ? -5.003 -10.434 8.400 1.00 98.38 80 ALA A CA 1
ATOM 617 C C . ALA A 1 80 ? -4.341 -11.375 7.377 1.00 98.38 80 ALA A C 1
ATOM 619 O O . ALA A 1 80 ? -3.261 -11.079 6.868 1.00 98.38 80 ALA A O 1
ATOM 620 N N . ALA A 1 81 ? -4.976 -12.507 7.061 1.00 98.56 81 ALA A N 1
ATOM 621 C CA . ALA A 1 81 ? -4.487 -13.428 6.035 1.00 98.56 81 ALA A CA 1
ATOM 622 C C . ALA A 1 81 ? -4.575 -12.818 4.625 1.00 98.56 81 ALA A C 1
ATOM 624 O O . ALA A 1 81 ? -3.664 -13.003 3.817 1.00 98.56 81 ALA A O 1
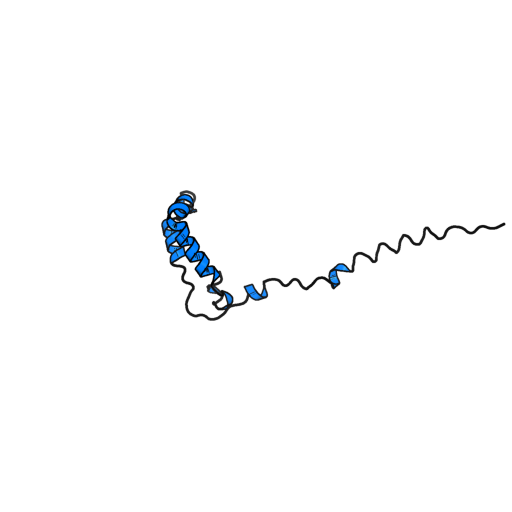ATOM 625 N N . THR A 1 82 ? -5.630 -12.049 4.345 1.00 98.50 82 THR A N 1
ATOM 626 C CA . THR A 1 82 ? -5.811 -11.325 3.081 1.00 98.50 82 THR A CA 1
ATOM 627 C C . THR A 1 82 ? -4.719 -10.272 2.892 1.00 98.50 82 THR A C 1
ATOM 629 O O . THR A 1 82 ? -4.082 -10.241 1.840 1.00 98.50 82 THR A O 1
ATOM 632 N N . LEU A 1 83 ? -4.416 -9.491 3.936 1.00 98.38 83 LEU A N 1
ATOM 633 C CA . LEU A 1 83 ? -3.310 -8.528 3.909 1.00 98.38 83 LEU A CA 1
ATOM 634 C C . LEU A 1 83 ? -1.956 -9.217 3.683 1.00 98.38 83 LEU A C 1
ATOM 636 O O . LEU A 1 83 ? -1.171 -8.772 2.851 1.00 98.38 83 LEU A O 1
ATOM 640 N N . LYS A 1 84 ? -1.687 -10.333 4.372 1.00 98.44 84 LYS A N 1
ATOM 641 C CA . LYS A 1 84 ? -0.443 -11.100 4.174 1.00 98.44 84 LYS A CA 1
ATOM 642 C C . LYS A 1 84 ? -0.279 -11.590 2.737 1.00 98.44 84 LYS A C 1
ATOM 644 O O . LYS A 1 84 ? 0.822 -11.525 2.206 1.00 98.44 84 LYS A O 1
ATOM 649 N N . ARG A 1 85 ? -1.360 -12.059 2.105 1.00 98.12 85 ARG A N 1
ATOM 650 C CA . ARG A 1 85 ? -1.340 -12.481 0.696 1.00 98.12 85 ARG A CA 1
ATOM 651 C C . ARG A 1 85 ? -0.999 -11.329 -0.243 1.00 98.12 85 ARG A C 1
ATOM 653 O O . ARG A 1 85 ? -0.195 -11.523 -1.146 1.00 98.12 85 ARG A O 1
ATOM 660 N N . TYR A 1 86 ? -1.579 -10.151 -0.018 1.00 98.12 86 TYR A N 1
ATOM 661 C CA . TYR A 1 86 ? -1.244 -8.961 -0.797 1.00 98.12 86 TYR A CA 1
ATOM 662 C C . TYR A 1 86 ? 0.237 -8.592 -0.649 1.00 98.12 86 TYR A C 1
ATOM 664 O O . TYR A 1 86 ? 0.927 -8.437 -1.649 1.00 98.12 86 TYR A O 1
ATOM 672 N N . LEU A 1 87 ? 0.753 -8.547 0.583 1.00 97.94 87 LEU A N 1
ATOM 673 C CA . LEU A 1 87 ? 2.166 -8.240 0.828 1.00 97.94 87 LEU A CA 1
ATOM 674 C C . LEU A 1 87 ? 3.103 -9.259 0.172 1.00 97.94 87 LEU A C 1
ATOM 676 O O . LEU A 1 87 ? 4.082 -8.858 -0.445 1.00 97.94 87 LEU A O 1
ATOM 680 N N . ALA A 1 88 ? 2.786 -10.554 0.248 1.00 98.19 88 ALA A N 1
ATOM 681 C CA . ALA A 1 88 ? 3.573 -11.590 -0.415 1.00 98.19 88 ALA A CA 1
ATOM 682 C C . ALA A 1 88 ? 3.587 -11.419 -1.944 1.00 98.19 88 ALA A C 1
ATOM 684 O O . ALA A 1 88 ? 4.628 -11.607 -2.565 1.00 98.19 88 ALA A O 1
ATOM 685 N N . ALA A 1 89 ? 2.456 -11.027 -2.544 1.00 97.19 89 ALA A N 1
ATOM 686 C CA . ALA A 1 89 ? 2.391 -10.721 -3.970 1.00 97.19 89 ALA A CA 1
ATOM 687 C C . ALA A 1 89 ? 3.248 -9.495 -4.322 1.00 97.19 89 ALA A C 1
ATOM 689 O O . ALA A 1 89 ? 4.043 -9.569 -5.251 1.00 97.19 89 ALA A O 1
ATOM 690 N N . MET A 1 90 ? 3.152 -8.407 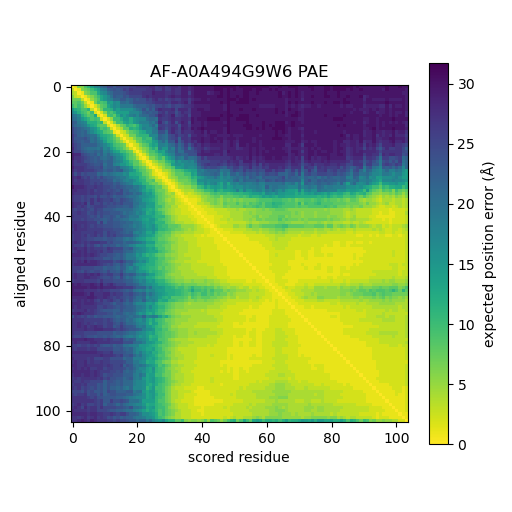-3.550 1.00 97.00 90 MET A N 1
ATOM 691 C CA . MET A 1 90 ? 3.944 -7.190 -3.780 1.00 97.00 90 MET A CA 1
ATOM 692 C C . MET A 1 90 ? 5.448 -7.427 -3.611 1.00 97.00 90 MET A C 1
ATOM 694 O O . MET A 1 90 ? 6.245 -6.920 -4.389 1.00 97.00 90 MET A O 1
ATOM 698 N N . GLN A 1 91 ? 5.849 -8.237 -2.631 1.00 96.56 91 GLN A N 1
ATOM 699 C CA . GLN A 1 91 ? 7.255 -8.581 -2.393 1.00 96.56 91 GLN A CA 1
ATOM 700 C C . GLN A 1 91 ? 7.884 -9.408 -3.520 1.00 96.56 91 GLN A C 1
ATOM 702 O O . GLN A 1 91 ? 9.106 -9.436 -3.636 1.00 96.56 91 GLN A O 1
ATOM 707 N N . ALA A 1 92 ? 7.074 -10.099 -4.323 1.00 96.69 92 ALA A N 1
ATOM 708 C CA . ALA A 1 92 ? 7.547 -10.894 -5.452 1.00 96.69 92 ALA A CA 1
ATOM 709 C C . ALA A 1 92 ? 7.702 -10.075 -6.746 1.00 96.69 92 ALA A C 1
ATOM 711 O O . ALA A 1 92 ? 8.199 -10.602 -7.741 1.00 96.69 92 ALA A O 1
ATOM 712 N N . ILE A 1 93 ? 7.263 -8.814 -6.755 1.00 95.12 93 ILE A N 1
ATOM 713 C CA . ILE A 1 93 ? 7.341 -7.947 -7.929 1.00 95.12 93 ILE A CA 1
ATOM 714 C C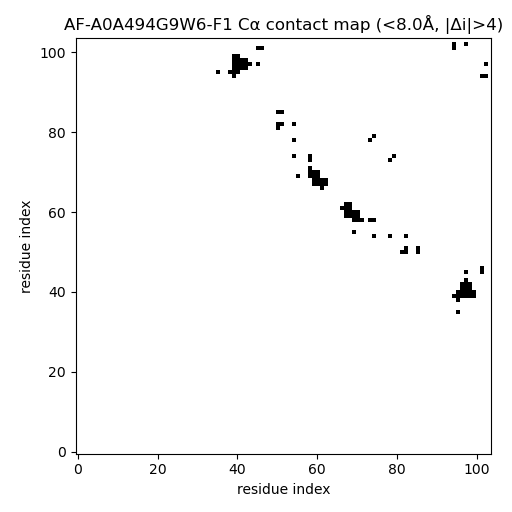 . ILE A 1 93 ? 8.763 -7.397 -8.069 1.00 95.12 93 ILE A C 1
ATOM 716 O O . ILE A 1 93 ? 9.271 -6.721 -7.176 1.00 95.12 93 ILE A O 1
ATOM 720 N N . ASP A 1 94 ? 9.382 -7.621 -9.232 1.00 94.44 94 ASP A N 1
ATOM 721 C CA . ASP A 1 94 ? 10.536 -6.826 -9.658 1.00 94.44 94 ASP A CA 1
ATOM 722 C C . ASP A 1 94 ? 10.044 -5.462 -10.154 1.00 94.44 94 ASP A C 1
ATOM 724 O O . ASP A 1 94 ? 9.702 -5.278 -11.324 1.00 94.44 94 ASP A O 1
ATOM 728 N N . ILE A 1 95 ? 10.007 -4.496 -9.235 1.00 93.06 95 ILE A N 1
ATOM 729 C CA . ILE A 1 95 ? 9.509 -3.141 -9.493 1.00 93.06 95 ILE A CA 1
ATOM 730 C C . ILE A 1 95 ? 10.324 -2.399 -10.565 1.00 93.06 95 ILE A C 1
ATOM 732 O O . ILE A 1 95 ? 9.840 -1.444 -11.172 1.00 93.06 95 ILE A O 1
ATOM 736 N N . THR A 1 96 ? 11.549 -2.851 -10.854 1.00 93.75 96 THR A N 1
ATOM 737 C CA . THR A 1 96 ? 12.420 -2.215 -11.848 1.00 93.75 96 THR A CA 1
ATOM 738 C C . THR A 1 96 ? 12.019 -2.518 -13.294 1.00 93.75 96 THR A C 1
ATOM 740 O O . THR A 1 96 ? 12.457 -1.801 -14.192 1.00 93.75 96 THR A O 1
ATOM 743 N N . GLN A 1 97 ? 11.154 -3.516 -13.527 1.00 95.56 97 GLN A N 1
ATOM 744 C CA . GLN A 1 97 ? 10.555 -3.811 -14.841 1.00 95.56 97 GLN A CA 1
ATOM 745 C C . GLN A 1 97 ? 9.329 -2.938 -15.154 1.00 95.56 97 GLN A C 1
ATOM 747 O O . GLN A 1 97 ? 8.899 -2.852 -16.308 1.00 95.56 97 GLN A O 1
ATOM 752 N N . TYR A 1 98 ? 8.764 -2.286 -14.138 1.00 95.94 98 TYR A N 1
ATOM 753 C CA . TYR A 1 98 ? 7.563 -1.470 -14.271 1.00 95.94 98 TYR A CA 1
ATOM 754 C C . TYR A 1 98 ? 7.910 -0.022 -14.635 1.00 95.94 98 TYR A C 1
ATOM 756 O O . TYR A 1 98 ? 8.999 0.463 -14.297 1.00 95.94 98 TYR A O 1
ATOM 764 N N . PRO A 1 99 ? 7.012 0.680 -15.347 1.00 95.31 99 PRO A N 1
ATOM 765 C CA . PRO A 1 99 ? 7.207 2.080 -15.684 1.00 95.31 99 PRO A CA 1
ATOM 766 C C . PRO A 1 99 ? 7.166 2.956 -14.428 1.00 95.31 99 PRO A C 1
ATOM 768 O O . PRO A 1 99 ? 6.597 2.602 -13.397 1.00 95.31 99 PRO A O 1
ATOM 771 N N . ARG A 1 100 ? 7.781 4.140 -14.513 1.00 92.50 100 ARG A N 1
ATOM 772 C CA . ARG A 1 100 ? 8.016 5.021 -13.358 1.00 92.50 100 ARG A CA 1
ATOM 773 C C . ARG A 1 100 ? 6.741 5.417 -12.597 1.00 92.50 100 ARG A C 1
ATOM 775 O O . ARG A 1 100 ? 6.822 5.684 -11.405 1.00 92.50 100 ARG A O 1
ATOM 782 N N . ASN A 1 101 ? 5.587 5.463 -13.259 1.00 93.19 101 ASN A N 1
ATOM 783 C CA . ASN A 1 101 ? 4.295 5.775 -12.640 1.00 93.19 101 ASN A CA 1
ATOM 784 C C . ASN A 1 101 ? 3.771 4.671 -11.704 1.00 93.19 101 ASN A C 1
ATOM 786 O O . ASN A 1 101 ? 2.944 4.978 -10.859 1.00 93.19 101 ASN A O 1
ATOM 790 N N . GLU A 1 102 ? 4.251 3.434 -11.831 1.00 94.25 102 GLU A N 1
ATOM 791 C CA . GLU A 1 102 ? 3.879 2.305 -10.959 1.00 94.25 102 GLU A CA 1
ATOM 792 C C . GLU A 1 102 ? 4.804 2.181 -9.730 1.00 94.25 102 GLU A C 1
ATOM 794 O O . GLU A 1 102 ? 4.623 1.299 -8.897 1.00 94.25 102 GLU A O 1
ATOM 799 N N . GLN A 1 103 ? 5.830 3.034 -9.609 1.00 90.00 103 GLN A N 1
ATOM 800 C CA . GLN A 1 103 ? 6.834 2.971 -8.535 1.00 90.00 103 GLN A CA 1
ATOM 801 C C . GLN A 1 103 ? 6.562 3.939 -7.366 1.00 90.00 103 GLN A C 1
ATOM 803 O O . GLN A 1 103 ? 7.443 4.127 -6.522 1.00 90.00 103 GLN A O 1
ATOM 808 N N . PHE A 1 104 ? 5.394 4.590 -7.335 1.00 74.88 104 PHE A N 1
ATOM 809 C CA . PHE A 1 104 ? 5.040 5.644 -6.377 1.00 74.88 104 PHE A CA 1
ATOM 810 C C . PHE A 1 104 ? 3.695 5.405 -5.696 1.00 74.88 104 PHE A C 1
ATOM 812 O O . PHE A 1 104 ? 2.781 4.879 -6.364 1.00 74.88 104 PHE A O 1
#

Sequence (104 aa):
MKHPRSRHKLNLALATAVLTLIPAACAPTAQTAEAEWTRSGNFAEPIDHRIWDGLLTRYVKPSADGVNRVDYAALKKNDAATLKRYLAAMQAIDITQYPRNEQF